Protein AF-A0A7C6E9I4-F1 (afdb_monomer_lite)

Secondary structure (DSSP, 8-state):
-PPPP--TT-EEEE-TTT--HHHHHHT-SS-S-EEE--HHHHHHTT-EEEE--SS-TTEEEEESPPPTTT-HHHHHHHHHHHHHH-EEETT---

Foldseek 3Di:
DDDPDDPLQAAKDFDVVQDDQLRVQVVDPDDPFDWDADQVLLVVLVWHWAADDPVCNGIIHIHPQDDCVRPVVSNVVSVVSRVVRIDTDPDSHD

Radius of gyration: 14.05 Å; chains: 1; bounding box: 34×38×31 Å

Structure (mmCIF, N/CA/C/O backbone):
data_AF-A0A7C6E9I4-F1
#
_entry.id   AF-A0A7C6E9I4-F1
#
loop_
_atom_site.group_PDB
_atom_site.id
_atom_site.type_symbol
_atom_site.label_atom_id
_atom_site.label_alt_id
_atom_site.label_comp_id
_atom_site.label_asym_id
_atom_site.label_entity_id
_atom_site.label_seq_id
_atom_site.pdbx_PDB_ins_code
_atom_site.Cartn_x
_atom_site.Cartn_y
_atom_site.Cartn_z
_atom_site.occupancy
_atom_site.B_iso_or_equiv
_atom_site.auth_seq_id
_atom_site.auth_comp_id
_atom_site.auth_asym_id
_atom_site.auth_atom_id
_atom_site.pdbx_PDB_model_num
ATOM 1 N N . MET A 1 1 ? 6.040 27.642 -4.572 1.00 42.81 1 MET A N 1
ATOM 2 C CA . MET A 1 1 ? 6.198 26.232 -4.993 1.00 42.81 1 MET A CA 1
ATOM 3 C C . MET A 1 1 ? 4.946 25.830 -5.760 1.00 42.81 1 MET A C 1
ATOM 5 O O . MET A 1 1 ? 3.860 26.065 -5.243 1.00 42.81 1 MET A O 1
ATOM 9 N N . ARG A 1 2 ? 5.060 25.311 -6.993 1.00 34.78 2 ARG A N 1
ATOM 10 C CA . ARG A 1 2 ? 3.911 24.714 -7.700 1.00 34.78 2 ARG A CA 1
ATOM 11 C C . ARG A 1 2 ? 3.491 23.472 -6.912 1.00 34.78 2 ARG A C 1
ATOM 13 O O . ARG A 1 2 ? 4.341 22.618 -6.674 1.00 34.78 2 ARG A O 1
ATOM 20 N N . ARG A 1 3 ? 2.225 23.387 -6.488 1.00 43.12 3 ARG A N 1
ATOM 21 C CA . ARG A 1 3 ? 1.679 22.108 -6.017 1.00 43.12 3 ARG A CA 1
ATOM 22 C C . ARG A 1 3 ? 1.790 21.123 -7.189 1.00 43.12 3 ARG A C 1
ATOM 24 O O . ARG A 1 3 ? 1.450 21.527 -8.305 1.00 43.12 3 ARG A O 1
ATOM 31 N N . PRO A 1 4 ? 2.308 19.902 -6.980 1.00 49.69 4 PRO A N 1
ATOM 32 C CA . PRO A 1 4 ? 2.232 18.860 -7.992 1.00 49.69 4 PRO A CA 1
ATOM 33 C C . PRO A 1 4 ? 0.784 18.735 -8.463 1.00 49.69 4 PRO A C 1
ATOM 35 O O . PRO A 1 4 ? -0.143 18.882 -7.662 1.00 49.69 4 PRO A O 1
ATOM 38 N N . GLN A 1 5 ? 0.597 18.533 -9.763 1.00 49.00 5 GLN A N 1
ATOM 39 C CA . GLN A 1 5 ? -0.707 18.175 -10.306 1.00 49.00 5 GLN A CA 1
ATOM 40 C C . GLN A 1 5 ? -1.186 16.920 -9.566 1.00 49.00 5 GLN A C 1
ATOM 42 O O . GLN A 1 5 ? -0.378 16.036 -9.288 1.00 49.00 5 GLN A O 1
ATOM 47 N N . LYS A 1 6 ? -2.451 16.913 -9.141 1.00 48.84 6 LYS A N 1
ATOM 48 C CA . LYS A 1 6 ? -3.026 15.840 -8.329 1.00 48.84 6 LYS A CA 1
ATOM 49 C C . LYS A 1 6 ? -2.994 14.555 -9.170 1.00 48.84 6 LYS A C 1
ATOM 51 O O . LYS A 1 6 ? -3.770 14.443 -10.112 1.00 48.84 6 LYS A O 1
ATOM 56 N N . ASP A 1 7 ? -2.055 13.655 -8.880 1.00 60.31 7 ASP A N 1
ATOM 57 C CA . ASP A 1 7 ? -2.136 12.264 -9.330 1.00 60.31 7 ASP A CA 1
ATOM 58 C C . ASP A 1 7 ? -3.286 11.652 -8.526 1.00 60.31 7 ASP A C 1
ATOM 60 O O . ASP A 1 7 ? -3.147 11.355 -7.337 1.00 60.31 7 ASP A O 1
ATOM 64 N N . ASP A 1 8 ? -4.455 11.540 -9.154 1.00 56.38 8 ASP A N 1
ATOM 65 C CA . ASP A 1 8 ? -5.649 10.906 -8.574 1.00 56.38 8 ASP A CA 1
ATOM 66 C C . ASP A 1 8 ? -5.526 9.365 -8.558 1.00 56.38 8 ASP A C 1
ATOM 68 O O . ASP A 1 8 ? -6.480 8.632 -8.287 1.00 56.38 8 ASP A O 1
ATOM 72 N N . ASP A 1 9 ? -4.325 8.864 -8.831 1.00 70.00 9 ASP A N 1
ATOM 73 C CA . ASP A 1 9 ? -4.014 7.464 -9.053 1.00 70.00 9 ASP A CA 1
ATOM 74 C C . ASP A 1 9 ? -4.003 6.678 -7.735 1.00 70.00 9 ASP A C 1
ATOM 76 O O . ASP A 1 9 ? -4.259 5.481 -7.737 1.00 70.00 9 ASP A O 1
ATOM 80 N N . GLY A 1 10 ? -3.791 7.338 -6.591 1.00 84.12 10 GLY A N 1
ATOM 81 C CA . GLY A 1 10 ? -3.744 6.712 -5.266 1.00 84.12 10 GLY A CA 1
ATOM 82 C C . GLY A 1 10 ? -2.322 6.392 -4.791 1.00 84.12 10 GLY A C 1
ATOM 83 O O . GLY A 1 10 ? -1.339 6.944 -5.277 1.00 84.12 10 GLY A O 1
ATOM 84 N N . LEU A 1 11 ? -2.189 5.519 -3.786 1.00 89.12 11 LEU A N 1
ATOM 85 C CA . LEU A 1 11 ? -0.883 5.182 -3.204 1.00 89.12 11 LEU A CA 1
ATOM 86 C C . LEU A 1 11 ? -0.204 4.057 -3.997 1.00 89.12 11 LEU A C 1
ATOM 88 O O . LEU A 1 11 ? -0.656 2.911 -3.946 1.00 89.12 11 LEU A O 1
ATOM 92 N N . SER A 1 12 ? 0.894 4.375 -4.685 1.00 90.69 12 SER A N 1
ATOM 93 C CA . SER A 1 12 ? 1.708 3.416 -5.442 1.00 90.69 12 SER A CA 1
ATOM 94 C C . SER A 1 12 ? 2.203 2.250 -4.591 1.00 90.69 12 SER A C 1
ATOM 96 O O . SER A 1 12 ? 2.781 2.423 -3.516 1.00 90.69 12 SER A O 1
ATOM 98 N N . VAL A 1 13 ? 2.027 1.042 -5.117 1.00 93.19 13 VAL A N 1
ATOM 99 C CA . VAL A 1 13 ? 2.462 -0.220 -4.522 1.00 93.19 13 VAL A CA 1
ATOM 100 C C . VAL A 1 13 ? 2.931 -1.192 -5.603 1.00 93.19 13 VAL A C 1
ATOM 102 O O . VAL A 1 13 ? 2.574 -1.085 -6.776 1.00 93.19 13 VAL A O 1
ATOM 105 N N . PHE A 1 14 ? 3.708 -2.194 -5.191 1.00 94.25 14 PHE A N 1
ATOM 106 C CA . PHE A 1 14 ? 4.135 -3.281 -6.067 1.00 94.25 14 PHE A CA 1
ATOM 107 C C . PHE A 1 14 ? 3.463 -4.593 -5.674 1.00 94.25 14 PHE A C 1
ATOM 109 O O . PHE A 1 14 ? 3.375 -4.956 -4.500 1.00 94.25 14 PHE A O 1
ATOM 116 N N . ARG A 1 15 ? 2.979 -5.326 -6.674 1.00 94.25 15 ARG A N 1
ATOM 117 C CA . ARG A 1 15 ? 2.312 -6.614 -6.494 1.00 94.25 15 ARG A CA 1
ATOM 118 C C . ARG A 1 15 ? 3.361 -7.710 -6.343 1.00 94.25 15 ARG A C 1
ATOM 120 O O . ARG A 1 15 ? 4.080 -8.014 -7.291 1.00 94.25 15 ARG A O 1
ATOM 127 N N . SER A 1 16 ? 3.372 -8.377 -5.191 1.00 92.31 16 SER A N 1
ATOM 128 C CA . SER A 1 16 ? 4.350 -9.429 -4.856 1.00 92.31 16 SER A CA 1
ATOM 129 C C . SER A 1 16 ? 4.370 -10.624 -5.819 1.00 92.31 16 SER A C 1
ATOM 131 O O . SER A 1 16 ? 5.373 -11.320 -5.913 1.00 92.31 16 SER A O 1
ATOM 133 N N . ARG A 1 17 ? 3.288 -10.854 -6.578 1.00 92.19 17 ARG A N 1
ATOM 134 C CA . ARG A 1 17 ? 3.249 -11.870 -7.646 1.00 92.19 17 ARG A CA 1
ATOM 135 C C . ARG A 1 17 ? 4.177 -11.542 -8.828 1.00 92.19 17 ARG A C 1
ATOM 137 O O . ARG A 1 17 ? 4.554 -12.457 -9.550 1.00 92.19 17 ARG A O 1
ATOM 144 N N . PHE A 1 18 ? 4.497 -10.266 -9.047 1.00 92.81 18 PHE A N 1
ATOM 145 C CA . PHE A 1 18 ? 5.213 -9.782 -10.234 1.00 92.81 18 PHE A CA 1
ATOM 146 C C . PHE A 1 18 ? 6.551 -9.109 -9.920 1.00 92.81 18 PHE A C 1
ATOM 148 O O . PHE A 1 18 ? 7.350 -8.930 -10.832 1.00 92.81 18 PHE A O 1
ATOM 155 N N . ALA A 1 19 ? 6.802 -8.726 -8.666 1.00 91.56 19 ALA A N 1
ATOM 156 C CA . ALA A 1 19 ? 8.056 -8.107 -8.255 1.00 91.56 19 ALA A CA 1
ATOM 157 C C . ALA A 1 19 ? 8.527 -8.662 -6.914 1.00 91.56 19 ALA A C 1
ATOM 159 O O . ALA A 1 19 ? 7.734 -8.817 -5.977 1.00 91.56 19 ALA A O 1
ATOM 160 N N . ARG A 1 20 ? 9.832 -8.918 -6.817 1.00 92.44 20 ARG A N 1
ATOM 161 C CA . ARG A 1 20 ? 10.477 -9.298 -5.562 1.00 92.44 20 ARG A CA 1
ATOM 162 C C . ARG A 1 20 ? 10.805 -8.055 -4.730 1.00 92.44 20 ARG A C 1
ATOM 164 O O . ARG A 1 20 ? 11.133 -7.011 -5.299 1.00 92.44 20 ARG A O 1
ATOM 171 N N . PRO A 1 21 ? 10.756 -8.137 -3.392 1.00 92.06 21 PRO A N 1
ATOM 172 C CA . PRO A 1 21 ? 11.070 -7.007 -2.521 1.00 92.06 21 PRO A CA 1
ATOM 173 C C . PRO A 1 21 ? 12.436 -6.347 -2.784 1.00 92.06 21 PRO A C 1
ATOM 175 O O . PRO A 1 21 ? 12.544 -5.126 -2.707 1.00 92.06 21 PRO A O 1
ATOM 178 N N . GLU A 1 22 ? 13.460 -7.125 -3.139 1.00 91.31 22 GLU A N 1
ATOM 179 C CA . GLU A 1 22 ? 14.808 -6.642 -3.472 1.00 91.31 22 GLU A CA 1
ATOM 180 C C . GLU A 1 22 ? 14.811 -5.799 -4.753 1.00 91.31 22 GLU A C 1
ATOM 182 O O . GLU A 1 22 ? 15.484 -4.772 -4.831 1.00 91.31 22 GLU A O 1
ATOM 187 N N . GLU A 1 23 ? 14.036 -6.217 -5.756 1.00 90.69 23 GLU A N 1
ATOM 188 C CA . GLU A 1 23 ? 13.888 -5.489 -7.020 1.00 90.69 23 GLU A CA 1
ATOM 189 C C . GLU A 1 23 ? 13.168 -4.167 -6.783 1.00 90.69 23 GLU A C 1
ATOM 191 O O . GLU A 1 23 ? 13.576 -3.139 -7.315 1.00 90.69 23 GLU A O 1
ATOM 196 N N . VAL A 1 24 ? 12.128 -4.183 -5.945 1.00 90.62 24 VAL A N 1
ATOM 197 C CA . VAL A 1 24 ? 11.405 -2.974 -5.541 1.00 90.62 24 VAL A CA 1
ATOM 198 C C . VAL A 1 24 ? 12.333 -2.019 -4.797 1.00 90.62 24 VAL A C 1
ATOM 200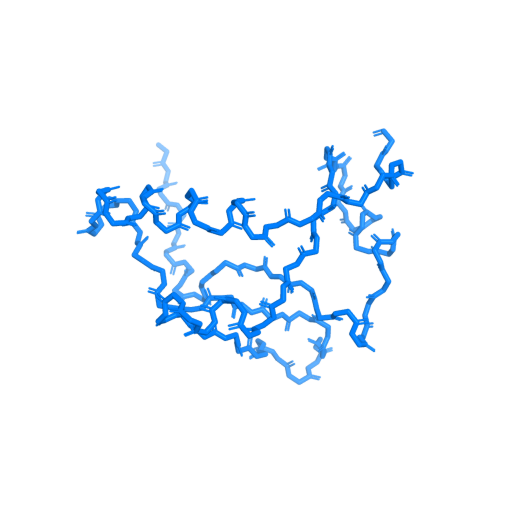 O O . VAL A 1 24 ? 12.389 -0.847 -5.157 1.00 90.62 24 VAL A O 1
ATOM 203 N N . ALA A 1 25 ? 13.099 -2.504 -3.816 1.00 91.12 25 ALA A N 1
ATOM 204 C CA . ALA A 1 25 ? 14.071 -1.689 -3.087 1.00 91.12 25 ALA A CA 1
ATOM 205 C C . ALA A 1 25 ? 15.095 -1.045 -4.035 1.00 91.12 25 ALA A C 1
ATOM 207 O O . ALA A 1 25 ? 15.380 0.147 -3.922 1.00 91.12 25 ALA A O 1
ATOM 208 N N . GLY A 1 26 ? 15.596 -1.814 -5.008 1.00 89.12 26 GLY A N 1
ATOM 209 C CA . GLY A 1 26 ? 16.570 -1.359 -6.000 1.00 89.12 26 GLY A CA 1
ATOM 210 C C . GLY A 1 26 ? 16.053 -0.307 -6.989 1.00 89.12 26 GLY A C 1
ATOM 211 O O . GLY A 1 26 ? 16.868 0.377 -7.606 1.00 89.12 26 GLY A O 1
ATOM 212 N N . ARG A 1 27 ? 14.730 -0.130 -7.136 1.00 87.62 27 ARG A N 1
ATOM 213 C CA . ARG A 1 27 ? 14.144 0.919 -7.997 1.00 87.62 27 ARG A CA 1
ATOM 214 C C . ARG A 1 27 ? 14.302 2.327 -7.417 1.00 87.62 27 ARG A C 1
ATOM 216 O O . ARG A 1 27 ? 14.208 3.298 -8.164 1.00 87.62 27 ARG A O 1
ATOM 223 N N . PHE A 1 28 ? 14.537 2.460 -6.112 1.00 86.50 28 PHE A N 1
ATOM 224 C CA . PHE A 1 28 ? 14.600 3.757 -5.440 1.00 86.50 28 PHE A CA 1
ATOM 225 C C . PHE A 1 28 ? 16.036 4.112 -5.059 1.00 86.50 28 PHE A C 1
ATOM 227 O O . PHE A 1 28 ? 16.712 3.360 -4.365 1.00 86.50 28 PHE A O 1
ATOM 234 N N . GLN A 1 29 ? 16.482 5.316 -5.440 1.00 85.06 29 GLN A N 1
ATOM 235 C CA . GLN A 1 29 ? 17.801 5.837 -5.044 1.00 85.06 29 GLN A CA 1
ATOM 236 C C . GLN A 1 29 ? 17.956 5.957 -3.520 1.00 85.06 29 GLN A C 1
ATOM 238 O O . GLN A 1 29 ? 19.066 5.887 -2.999 1.00 85.06 29 GLN A O 1
ATOM 243 N N . ARG A 1 30 ? 16.841 6.165 -2.809 1.00 85.62 30 ARG A N 1
ATOM 244 C CA . ARG A 1 30 ? 16.759 6.201 -1.348 1.00 85.62 30 ARG A CA 1
ATOM 245 C C . ARG A 1 30 ? 15.572 5.349 -0.909 1.00 85.62 30 ARG A C 1
ATOM 247 O O . ARG A 1 30 ? 14.432 5.794 -0.996 1.00 85.62 30 ARG A O 1
ATOM 254 N N . CYS A 1 31 ? 15.846 4.130 -0.455 1.00 87.88 31 CYS A N 1
ATOM 255 C CA . CYS A 1 31 ? 14.875 3.284 0.230 1.00 87.88 31 CYS A CA 1
ATOM 256 C C . CYS A 1 31 ? 15.273 3.175 1.704 1.00 87.88 31 CYS A C 1
ATOM 258 O O . CYS A 1 31 ? 16.413 2.845 2.001 1.00 87.88 31 CYS A O 1
ATOM 260 N N . HIS A 1 32 ? 14.340 3.408 2.625 1.00 87.44 32 HIS A N 1
ATOM 261 C CA . HIS A 1 32 ? 14.580 3.216 4.064 1.00 87.44 32 HIS A CA 1
ATOM 262 C C . HIS A 1 32 ? 13.963 1.920 4.609 1.00 87.44 32 HIS A C 1
ATOM 264 O O . HIS A 1 32 ? 14.265 1.502 5.722 1.00 87.44 32 HIS A O 1
ATOM 270 N N . GLY A 1 33 ? 13.116 1.263 3.820 1.00 89.75 33 GLY A N 1
ATOM 271 C CA . GLY A 1 33 ? 12.495 -0.005 4.161 1.00 89.75 33 GLY A CA 1
ATOM 272 C C . GLY A 1 33 ? 11.475 -0.416 3.109 1.00 89.75 33 GLY A C 1
ATOM 273 O O . GLY A 1 33 ? 10.932 0.424 2.392 1.00 89.75 33 GLY A O 1
ATOM 274 N N . VAL A 1 34 ? 11.208 -1.718 3.038 1.00 92.38 34 VAL A N 1
ATOM 275 C CA . VAL A 1 34 ? 10.123 -2.272 2.225 1.00 92.38 34 VAL A CA 1
ATOM 276 C C . VAL A 1 34 ? 9.130 -2.926 3.166 1.00 92.38 34 VAL A C 1
ATOM 278 O O . VAL A 1 34 ? 9.506 -3.747 4.002 1.00 92.38 34 VAL A O 1
ATOM 281 N N . CYS A 1 35 ? 7.862 -2.571 3.019 1.00 93.69 35 CYS A N 1
ATOM 282 C CA . CYS A 1 35 ? 6.778 -3.168 3.779 1.00 93.69 35 CYS A CA 1
ATOM 283 C C . CYS A 1 35 ? 5.890 -4.002 2.863 1.00 93.69 35 CYS A C 1
ATOM 285 O O . CYS A 1 35 ? 5.579 -3.605 1.742 1.00 93.69 35 CYS A O 1
ATOM 287 N N . GLU A 1 36 ? 5.444 -5.144 3.370 1.00 94.56 36 GLU A N 1
ATOM 288 C CA . GLU A 1 36 ? 4.427 -5.964 2.731 1.00 94.56 36 GLU A CA 1
ATOM 289 C C . GLU A 1 36 ? 3.054 -5.668 3.337 1.00 94.56 36 GLU A C 1
ATOM 291 O O . GLU A 1 36 ? 2.898 -5.608 4.558 1.00 94.56 36 GLU A O 1
ATOM 296 N N . LEU A 1 37 ? 2.048 -5.535 2.475 1.00 94.94 37 LEU A N 1
ATOM 297 C CA . LEU A 1 37 ? 0.646 -5.386 2.851 1.00 94.94 37 LEU A CA 1
ATOM 298 C C . LEU A 1 37 ? -0.188 -6.489 2.203 1.00 94.94 37 LEU A C 1
ATOM 300 O O . LEU A 1 37 ? -0.037 -6.799 1.020 1.00 94.94 37 LEU A O 1
ATOM 304 N N . LYS A 1 38 ? -1.125 -7.062 2.964 1.00 95.19 38 LYS A N 1
ATOM 305 C CA . LYS A 1 38 ? -2.097 -8.018 2.421 1.00 95.19 38 LYS A CA 1
ATOM 306 C C . LYS A 1 38 ? -3.254 -7.268 1.765 1.00 95.19 38 LYS A C 1
ATOM 308 O O . LYS A 1 38 ? -3.936 -6.489 2.425 1.00 95.19 38 LYS A O 1
ATOM 313 N N . VAL A 1 39 ? -3.556 -7.591 0.505 1.00 94.38 39 VAL A N 1
ATOM 314 C CA . VAL A 1 39 ? -4.703 -7.017 -0.235 1.00 94.38 39 VAL A CA 1
ATOM 315 C C . VAL A 1 39 ? -6.023 -7.204 0.519 1.00 94.38 39 VAL A C 1
ATOM 317 O O . VAL A 1 39 ? -6.864 -6.311 0.534 1.00 94.38 39 VAL A O 1
ATOM 320 N N . SER A 1 40 ? -6.201 -8.335 1.206 1.00 95.12 40 SER A N 1
ATOM 321 C CA . SER A 1 40 ? -7.391 -8.573 2.029 1.00 95.12 40 SER A CA 1
ATOM 322 C C . SER A 1 40 ? -7.505 -7.622 3.225 1.00 95.12 40 SER A C 1
ATOM 324 O O . SER A 1 40 ? -8.620 -7.273 3.594 1.00 95.12 40 SER A O 1
ATOM 326 N N . ALA A 1 41 ? -6.391 -7.185 3.821 1.00 95.12 41 ALA A N 1
ATOM 327 C CA . ALA A 1 41 ? -6.400 -6.196 4.898 1.00 95.12 41 ALA A CA 1
ATOM 328 C C . ALA A 1 41 ? -6.737 -4.799 4.362 1.00 95.12 41 ALA A C 1
ATOM 330 O O . ALA A 1 41 ? -7.579 -4.122 4.939 1.00 95.12 41 ALA A O 1
ATOM 331 N N . ILE A 1 42 ? -6.172 -4.423 3.208 1.00 95.62 42 ILE A N 1
ATOM 332 C CA . ILE A 1 42 ? -6.496 -3.165 2.513 1.00 95.62 42 ILE A CA 1
ATOM 333 C C . ILE A 1 42 ? -8.004 -3.086 2.231 1.00 95.62 42 ILE A C 1
ATOM 335 O O . ILE A 1 42 ? -8.655 -2.110 2.592 1.00 95.62 42 ILE A O 1
ATOM 339 N N . ARG A 1 43 ? -8.591 -4.157 1.684 1.00 95.88 43 ARG A N 1
ATOM 340 C CA . ARG A 1 43 ? -10.030 -4.212 1.373 1.00 95.88 43 ARG A CA 1
ATOM 341 C C . ARG A 1 43 ? -10.943 -4.162 2.595 1.00 95.88 43 ARG A C 1
ATOM 343 O O . ARG A 1 43 ? -12.049 -3.642 2.501 1.00 95.88 43 ARG A O 1
ATOM 350 N N . LYS A 1 44 ? -10.492 -4.649 3.755 1.00 96.50 44 LYS A N 1
ATOM 351 C CA . LYS A 1 44 ? -11.239 -4.509 5.019 1.00 96.50 44 LYS A CA 1
ATOM 352 C C . LYS A 1 44 ? -11.330 -3.059 5.501 1.00 96.50 44 LYS A C 1
ATOM 354 O O . LYS A 1 44 ? -12.238 -2.752 6.261 1.00 96.50 44 LYS A O 1
ATOM 359 N N . LEU A 1 45 ? -10.425 -2.187 5.053 1.00 94.62 45 LEU A N 1
ATOM 360 C CA . LEU A 1 45 ? -10.454 -0.752 5.345 1.00 94.62 45 LEU A CA 1
ATOM 361 C C . LEU A 1 45 ? -11.360 0.037 4.383 1.00 94.62 45 LEU A C 1
ATOM 363 O O . LEU A 1 45 ? -11.397 1.258 4.458 1.00 94.62 45 LEU A O 1
ATOM 367 N N . GLY A 1 46 ? -12.072 -0.633 3.467 1.00 95.00 46 GLY A N 1
ATOM 368 C CA . GLY A 1 46 ? -12.885 0.030 2.440 1.00 95.00 46 GLY A CA 1
ATOM 369 C C . GLY A 1 46 ? -12.075 0.596 1.268 1.00 95.00 46 GLY A C 1
ATOM 370 O O . GLY A 1 46 ? -12.628 1.302 0.430 1.00 95.00 46 GLY A O 1
ATOM 371 N N . LEU A 1 47 ? -10.782 0.275 1.197 1.00 94.69 47 LEU A N 1
ATOM 372 C CA . LEU A 1 47 ? -9.885 0.645 0.103 1.00 94.69 47 LEU A CA 1
ATOM 373 C C . LEU A 1 47 ? -9.849 -0.459 -0.964 1.00 94.69 47 LEU A C 1
ATOM 375 O O . LEU A 1 47 ? -10.233 -1.601 -0.708 1.00 94.69 47 LEU A O 1
ATOM 379 N N . ASP A 1 48 ? -9.322 -0.163 -2.149 1.00 94.25 48 ASP A N 1
ATOM 380 C CA . ASP A 1 48 ? -9.099 -1.179 -3.187 1.00 94.25 48 ASP A CA 1
ATOM 381 C C . ASP A 1 48 ? -7.708 -1.054 -3.812 1.00 94.25 48 ASP A C 1
ATOM 383 O O . ASP A 1 48 ? -7.043 -0.035 -3.661 1.00 94.25 48 ASP A O 1
ATOM 387 N N . VAL A 1 49 ? -7.251 -2.106 -4.492 1.00 93.00 49 VAL A N 1
ATOM 388 C CA . VAL A 1 49 ? -5.953 -2.139 -5.175 1.00 93.00 49 VAL A CA 1
ATOM 389 C C . VAL A 1 49 ? -6.180 -2.356 -6.661 1.00 93.00 49 VAL A C 1
ATOM 391 O O . VAL A 1 49 ? -6.658 -3.421 -7.063 1.00 93.00 49 VAL A O 1
ATOM 394 N N . ARG A 1 50 ? -5.802 -1.373 -7.479 1.00 91.81 50 ARG A N 1
ATOM 395 C CA . ARG A 1 50 ? -5.993 -1.403 -8.933 1.00 91.81 50 ARG A CA 1
ATOM 396 C C . ARG A 1 50 ? -4.649 -1.455 -9.659 1.00 91.81 50 ARG A C 1
ATOM 398 O O . ARG A 1 50 ? -3.745 -0.709 -9.294 1.00 91.81 50 ARG A O 1
ATOM 405 N N . PRO A 1 51 ? -4.475 -2.331 -10.662 1.00 89.94 51 PRO A N 1
ATOM 406 C CA . PRO A 1 51 ? -3.324 -2.242 -11.552 1.00 89.94 51 PRO A CA 1
ATOM 407 C C . PRO A 1 51 ? -3.390 -0.922 -12.329 1.00 89.94 51 PRO A C 1
ATOM 409 O O . PRO A 1 51 ? -4.473 -0.475 -12.699 1.00 89.94 51 PRO A O 1
ATOM 412 N N . THR A 1 52 ? -2.237 -0.298 -12.545 1.00 84.38 52 THR A N 1
ATOM 413 C CA . THR A 1 52 ? -2.159 1.032 -13.186 1.00 84.38 52 THR A CA 1
ATOM 414 C C . THR A 1 52 ? -1.977 0.967 -14.694 1.00 84.38 52 THR A C 1
ATOM 416 O O . THR A 1 52 ? -2.435 1.853 -15.404 1.00 84.38 52 THR A O 1
ATOM 419 N N . SER A 1 53 ? -1.324 -0.077 -15.199 1.00 75.31 53 SER A N 1
ATOM 420 C CA . SER A 1 53 ? -1.114 -0.274 -16.628 1.00 75.31 53 SER A CA 1
ATOM 421 C C . SER A 1 53 ? -0.914 -1.751 -16.941 1.00 75.31 53 SER A C 1
ATOM 423 O O . SER A 1 53 ? -0.391 -2.509 -16.123 1.00 75.31 53 SER A O 1
ATOM 425 N N . GLU A 1 54 ? -1.277 -2.150 -18.157 1.00 70.69 54 GLU A N 1
ATOM 426 C CA . GLU A 1 54 ? -0.905 -3.455 -18.708 1.00 70.69 54 GLU A CA 1
ATOM 427 C C . GLU A 1 54 ? 0.607 -3.557 -18.973 1.00 70.69 54 GLU A C 1
ATOM 429 O O . GLU A 1 54 ? 1.162 -4.654 -18.955 1.00 70.69 54 GLU A O 1
ATOM 434 N N . THR A 1 55 ? 1.293 -2.422 -19.169 1.00 76.75 55 THR A N 1
ATOM 435 C CA . THR A 1 55 ? 2.731 -2.372 -19.485 1.00 76.75 55 THR A CA 1
ATOM 436 C C . THR A 1 55 ? 3.651 -2.526 -18.271 1.00 76.75 55 THR A C 1
ATOM 438 O O . THR A 1 55 ? 4.785 -2.965 -18.441 1.00 76.75 55 THR A O 1
ATOM 441 N N . ASP A 1 56 ? 3.180 -2.228 -17.054 1.00 83.44 56 ASP A N 1
ATOM 442 C CA . ASP A 1 56 ? 3.863 -2.598 -15.804 1.00 83.44 56 ASP A CA 1
ATOM 443 C C . ASP A 1 56 ? 2.898 -3.403 -14.913 1.00 83.44 56 ASP A C 1
ATOM 445 O O . ASP A 1 56 ? 2.246 -2.844 -14.026 1.00 83.44 56 ASP A O 1
ATOM 449 N N . PRO A 1 57 ? 2.798 -4.732 -15.115 1.00 86.88 57 PRO A N 1
ATOM 450 C CA . PRO A 1 57 ? 1.885 -5.580 -14.349 1.00 86.88 57 PRO A CA 1
ATOM 451 C C . PRO A 1 57 ? 2.243 -5.667 -12.856 1.00 86.88 57 PRO A C 1
ATOM 453 O O . PRO A 1 57 ? 1.423 -6.149 -12.057 1.00 86.88 57 PRO A O 1
ATOM 456 N N . ALA A 1 58 ? 3.449 -5.224 -12.473 1.00 92.12 58 ALA A N 1
ATOM 457 C CA . ALA A 1 58 ? 3.886 -5.165 -11.089 1.00 92.12 58 ALA A CA 1
ATOM 458 C C . ALA A 1 58 ? 3.385 -3.914 -10.368 1.00 92.12 58 ALA A C 1
ATOM 460 O O . ALA A 1 58 ? 3.130 -4.002 -9.165 1.00 92.12 58 ALA A O 1
ATOM 461 N N . HIS A 1 59 ? 3.211 -2.790 -11.064 1.00 92.50 59 HIS A N 1
ATOM 462 C CA . HIS A 1 59 ? 2.747 -1.552 -10.449 1.00 92.50 59 HIS A CA 1
ATOM 463 C C . HIS A 1 59 ? 1.222 -1.529 -10.281 1.00 92.50 59 HIS A C 1
ATOM 465 O O . HIS A 1 59 ? 0.431 -1.793 -11.194 1.00 92.50 59 HIS A O 1
ATOM 471 N N . ALA A 1 60 ? 0.792 -1.179 -9.079 1.00 92.75 60 ALA A N 1
ATOM 472 C CA . ALA A 1 60 ? -0.599 -0.984 -8.727 1.00 92.75 60 ALA A CA 1
ATOM 473 C C . ALA A 1 60 ? -0.724 0.202 -7.777 1.00 92.75 60 ALA A C 1
ATOM 475 O O . ALA A 1 60 ? 0.263 0.719 -7.263 1.00 92.75 60 ALA A O 1
ATOM 476 N N . VAL A 1 61 ? -1.954 0.609 -7.527 1.00 93.31 61 VAL A N 1
ATOM 477 C CA . VAL A 1 61 ? -2.279 1.724 -6.649 1.00 93.31 61 VAL A CA 1
ATOM 478 C C . VAL A 1 61 ? -3.358 1.318 -5.665 1.00 93.31 61 VAL A C 1
ATOM 480 O O . VAL A 1 61 ? -4.302 0.607 -6.020 1.00 93.31 61 VAL A O 1
ATOM 483 N N . ILE A 1 62 ? -3.210 1.757 -4.418 1.00 93.62 62 ILE A N 1
ATOM 484 C CA . ILE A 1 62 ? -4.283 1.706 -3.429 1.00 93.62 62 ILE A CA 1
ATOM 485 C C . ILE A 1 62 ? -5.167 2.937 -3.639 1.00 93.62 62 ILE A C 1
ATOM 487 O O . ILE A 1 62 ? -4.704 4.065 -3.477 1.00 93.62 62 ILE A O 1
ATOM 491 N N . VAL A 1 63 ? -6.435 2.712 -3.969 1.00 92.44 63 VAL A N 1
ATOM 492 C CA . VAL A 1 63 ? -7.436 3.752 -4.247 1.00 92.44 63 VAL A CA 1
ATOM 493 C C . VAL A 1 63 ? -8.477 3.846 -3.131 1.00 92.44 63 VAL A C 1
ATOM 495 O O . VAL A 1 63 ? -8.644 2.915 -2.338 1.00 92.44 63 VAL A O 1
ATOM 498 N N . GLY A 1 64 ? -9.201 4.969 -3.092 1.00 90.19 64 GLY A N 1
ATOM 499 C CA . GLY A 1 64 ? -10.187 5.270 -2.046 1.00 90.19 64 GLY A CA 1
ATOM 500 C C . GLY A 1 64 ? -9.585 5.919 -0.796 1.00 90.19 64 GLY A C 1
ATOM 501 O O . GLY A 1 64 ? -10.284 6.094 0.197 1.00 90.19 64 GLY A O 1
ATOM 502 N N . LEU A 1 65 ? -8.296 6.272 -0.838 1.00 89.75 65 LEU A N 1
ATOM 503 C CA . LEU A 1 65 ? -7.636 7.044 0.209 1.00 89.75 65 LEU A CA 1
ATOM 504 C C . LEU A 1 65 ? -8.022 8.524 0.080 1.00 89.75 65 LEU A C 1
ATOM 506 O O . LEU A 1 65 ? -7.830 9.087 -0.999 1.00 89.75 65 LEU A 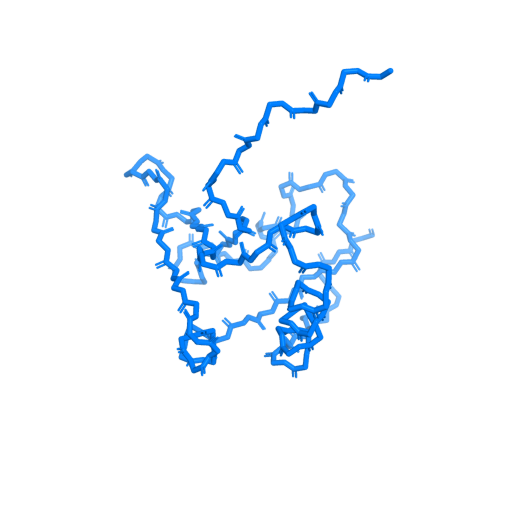O 1
ATOM 510 N N . PRO A 1 66 ? -8.516 9.174 1.147 1.00 88.50 66 PRO A N 1
ATOM 511 C CA . PRO A 1 66 ? -8.670 10.617 1.145 1.00 88.50 66 PRO A CA 1
ATOM 512 C C . PRO A 1 66 ? -7.290 11.274 1.175 1.00 88.50 66 PRO A C 1
ATOM 514 O O . PRO A 1 66 ? -6.373 10.830 1.875 1.00 88.50 66 PRO A O 1
ATOM 517 N N . THR A 1 67 ? -7.147 12.369 0.444 1.00 84.94 67 THR A N 1
ATOM 518 C CA . THR A 1 67 ? -6.005 13.264 0.613 1.00 84.94 67 THR A CA 1
ATOM 519 C C . THR A 1 67 ? -6.130 14.035 1.926 1.00 84.94 67 THR A C 1
ATOM 521 O O . THR A 1 67 ? -7.222 14.212 2.474 1.00 84.94 67 THR A O 1
ATOM 524 N N . TYR A 1 68 ? -5.000 14.530 2.435 1.00 82.75 68 TYR A N 1
ATOM 525 C CA . TYR A 1 68 ? -5.000 15.351 3.645 1.00 82.75 68 TYR A CA 1
ATOM 526 C C . TYR A 1 68 ? -5.883 16.601 3.491 1.00 82.75 68 TYR A C 1
ATOM 528 O O . TYR A 1 68 ? -6.573 16.968 4.433 1.00 82.75 68 TYR A O 1
ATOM 536 N N . ASP A 1 69 ? -5.914 17.212 2.302 1.00 87.44 69 ASP A N 1
ATOM 537 C CA . ASP A 1 69 ? -6.738 18.395 2.020 1.00 87.44 69 ASP A CA 1
ATOM 538 C C . ASP A 1 69 ? -8.250 18.071 1.970 1.00 87.44 69 ASP A C 1
ATOM 540 O O . ASP A 1 69 ? -9.068 18.946 2.245 1.00 87.44 69 ASP A O 1
ATOM 544 N N . GLU A 1 70 ? -8.639 16.831 1.644 1.00 88.38 70 GLU A N 1
ATOM 545 C CA . GLU A 1 70 ? -10.047 16.398 1.593 1.00 88.38 70 GLU A CA 1
ATOM 546 C C . GLU A 1 70 ? -10.600 16.054 2.979 1.00 88.38 70 GLU A C 1
ATOM 548 O O . GLU A 1 70 ? -11.701 16.475 3.334 1.00 88.38 70 GLU A O 1
ATOM 553 N N . ASN A 1 71 ? -9.856 15.268 3.762 1.00 91.88 71 ASN A N 1
ATOM 554 C CA . ASN A 1 71 ? -10.235 14.902 5.126 1.00 91.88 71 ASN A CA 1
ATOM 555 C C . ASN A 1 71 ? -8.990 14.505 5.945 1.00 91.88 71 ASN A C 1
ATOM 557 O O . ASN A 1 71 ? -8.612 13.329 5.952 1.00 91.88 71 ASN A O 1
ATOM 561 N N . PRO A 1 72 ? -8.374 15.449 6.684 1.00 92.38 72 PRO A N 1
ATOM 562 C CA . PRO A 1 72 ? -7.155 15.195 7.453 1.00 92.38 72 PRO A CA 1
ATOM 563 C C . PRO A 1 72 ? -7.293 14.052 8.465 1.00 92.38 72 PRO A C 1
ATOM 565 O O . PRO A 1 72 ? -6.367 13.264 8.657 1.00 92.38 72 PRO A O 1
ATOM 568 N N . SER A 1 73 ? -8.454 13.966 9.125 1.00 95.31 73 SER A N 1
ATOM 569 C CA . SER A 1 73 ? -8.699 12.997 10.195 1.00 95.31 73 SER A CA 1
ATOM 570 C C . SER A 1 73 ? -8.795 11.578 9.644 1.00 95.31 73 SER A C 1
ATOM 572 O O . SER A 1 73 ? -8.120 10.676 10.146 1.00 95.31 73 SER A O 1
ATOM 574 N N . GLU A 1 74 ? -9.570 11.385 8.576 1.00 94.00 74 GLU A N 1
ATOM 575 C CA . GLU A 1 74 ? -9.706 10.071 7.948 1.00 94.00 74 GLU A CA 1
ATOM 576 C C . GLU A 1 74 ? -8.413 9.659 7.229 1.00 94.00 74 GLU A C 1
ATOM 578 O O . GLU A 1 74 ? -8.005 8.503 7.334 1.00 94.00 74 GLU A O 1
ATOM 583 N N . ALA A 1 75 ? -7.708 10.600 6.585 1.00 91.88 75 ALA A N 1
ATOM 584 C CA . ALA A 1 75 ? -6.410 10.340 5.958 1.00 91.88 75 ALA A CA 1
ATOM 585 C C . ALA A 1 75 ? -5.380 9.826 6.976 1.00 91.88 75 ALA A C 1
ATOM 587 O O . ALA A 1 75 ? -4.727 8.806 6.745 1.00 91.88 75 ALA A O 1
ATOM 588 N N . LEU A 1 76 ? -5.275 10.482 8.137 1.00 93.81 76 LEU A N 1
ATOM 589 C CA . LEU A 1 76 ? -4.370 10.056 9.204 1.00 93.81 76 LEU A CA 1
ATOM 590 C C . LEU A 1 76 ? -4.775 8.697 9.789 1.00 93.81 76 LEU A C 1
ATOM 592 O O . LEU A 1 76 ? -3.924 7.830 9.990 1.00 93.81 76 LEU A O 1
ATOM 596 N N . LYS A 1 77 ? -6.070 8.488 10.040 1.00 95.38 77 LYS A N 1
ATOM 597 C CA . LYS A 1 77 ? -6.601 7.222 10.559 1.00 95.38 77 LYS A CA 1
ATOM 598 C C . LYS A 1 77 ? -6.290 6.055 9.619 1.00 95.38 77 LYS A C 1
ATOM 600 O O . LYS A 1 77 ? -5.769 5.039 10.074 1.00 95.38 77 LYS A O 1
ATOM 605 N N . LEU A 1 78 ? -6.548 6.201 8.320 1.00 94.75 78 LEU A N 1
ATOM 606 C CA . LEU A 1 78 ? -6.258 5.163 7.327 1.00 94.75 78 LEU A CA 1
ATOM 607 C C . LEU A 1 78 ? -4.754 4.921 7.168 1.00 94.75 78 LEU A C 1
ATOM 609 O O . LEU A 1 78 ? -4.346 3.768 7.046 1.00 94.75 78 LEU A O 1
ATOM 613 N N . ALA A 1 79 ? -3.921 5.963 7.242 1.00 92.31 79 ALA A N 1
ATOM 614 C CA . ALA A 1 79 ? -2.467 5.804 7.245 1.00 92.31 79 ALA A CA 1
ATOM 615 C C . ALA A 1 79 ? -1.985 4.963 8.441 1.00 92.31 79 ALA A C 1
ATOM 617 O O . ALA A 1 79 ? -1.164 4.059 8.275 1.00 92.31 79 ALA A O 1
ATOM 618 N N . VAL A 1 80 ? -2.536 5.208 9.635 1.00 94.50 80 VAL A N 1
ATOM 619 C CA . VAL A 1 80 ? -2.239 4.420 10.841 1.00 94.50 80 VAL A CA 1
ATOM 620 C C . VAL A 1 80 ? -2.704 2.971 10.685 1.00 94.50 80 VAL A C 1
ATOM 622 O O . VAL A 1 80 ? -1.951 2.052 11.002 1.00 94.50 80 VAL A O 1
ATOM 625 N N . GLU A 1 81 ? -3.915 2.739 10.180 1.00 95.88 81 GLU A N 1
ATOM 626 C CA . GLU A 1 81 ? -4.428 1.380 9.977 1.00 95.88 81 GLU A CA 1
ATOM 627 C C . GLU A 1 81 ? -3.632 0.607 8.917 1.00 95.88 81 GLU A C 1
ATOM 629 O O . GLU A 1 81 ? -3.308 -0.566 9.124 1.00 95.88 81 GLU A O 1
ATOM 634 N N . LEU A 1 82 ? -3.229 1.257 7.822 1.00 93.81 82 LEU A N 1
ATOM 635 C CA . LEU A 1 82 ? -2.317 0.664 6.844 1.00 93.81 82 LEU A CA 1
ATOM 636 C C . LEU A 1 82 ? -0.973 0.312 7.489 1.00 93.81 82 LEU A C 1
ATOM 638 O O . LE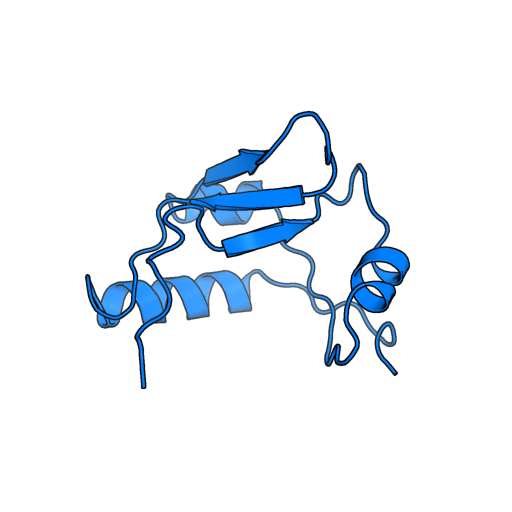U A 1 82 ? -0.509 -0.813 7.330 1.00 93.81 82 LEU A O 1
ATOM 642 N N . ALA A 1 83 ? -0.379 1.217 8.272 1.00 92.56 83 ALA A N 1
ATOM 643 C CA . ALA A 1 83 ? 0.890 0.967 8.954 1.00 92.56 83 ALA A CA 1
ATOM 644 C C . ALA A 1 83 ? 0.809 -0.204 9.949 1.00 92.56 83 ALA A C 1
ATOM 646 O O . ALA A 1 83 ? 1.711 -1.037 9.984 1.00 92.56 83 ALA A O 1
ATOM 647 N N . LYS A 1 84 ? -0.286 -0.330 10.710 1.00 94.38 84 LYS A N 1
ATOM 648 C CA . LYS A 1 84 ? -0.513 -1.464 11.628 1.00 94.38 84 LYS A CA 1
ATOM 649 C C . LYS A 1 84 ? -0.607 -2.808 10.906 1.00 94.38 84 LYS A C 1
ATOM 651 O O . LYS A 1 84 ? -0.220 -3.832 11.461 1.00 94.38 84 LYS A O 1
ATOM 656 N N . ASN A 1 85 ? -1.146 -2.811 9.688 1.00 93.25 85 ASN A N 1
ATOM 657 C CA . ASN A 1 85 ? -1.285 -4.014 8.865 1.00 93.25 85 ASN A CA 1
ATOM 658 C C . ASN A 1 85 ? -0.048 -4.289 7.994 1.00 93.25 85 ASN A C 1
A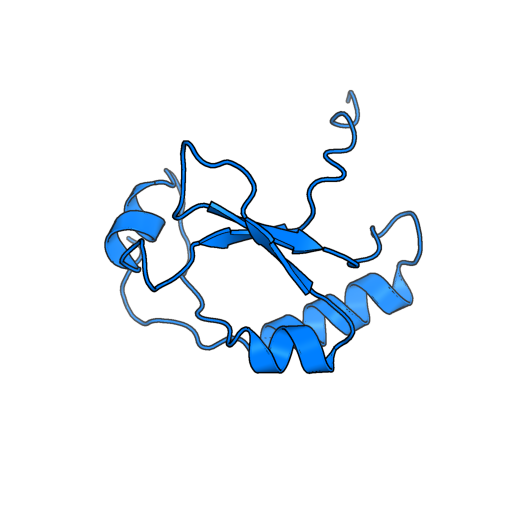TOM 660 O O . ASN A 1 85 ? 0.017 -5.334 7.338 1.00 93.25 85 ASN A O 1
ATOM 664 N N . ALA A 1 86 ? 0.917 -3.368 7.973 1.00 93.88 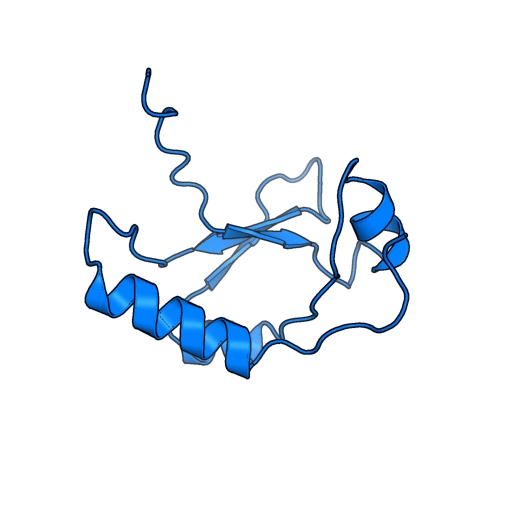86 ALA A N 1
ATOM 665 C CA . ALA A 1 86 ? 2.153 -3.495 7.227 1.00 93.88 86 ALA A CA 1
ATOM 666 C C . ALA A 1 86 ? 3.155 -4.377 7.978 1.00 93.88 86 ALA A C 1
ATOM 668 O O . ALA A 1 86 ? 3.394 -4.218 9.174 1.00 93.88 86 ALA A O 1
ATOM 669 N N . ARG A 1 87 ? 3.801 -5.288 7.250 1.00 94.50 87 ARG A N 1
ATOM 670 C CA . ARG A 1 87 ? 4.911 -6.092 7.760 1.00 94.50 87 ARG A CA 1
ATOM 671 C C . ARG A 1 87 ? 6.213 -5.592 7.157 1.00 94.50 87 ARG A C 1
ATOM 673 O O . ARG A 1 87 ? 6.436 -5.760 5.960 1.00 94.50 87 ARG A O 1
ATOM 680 N N . LEU A 1 88 ? 7.080 -5.012 7.983 1.00 92.81 88 LEU A N 1
ATOM 681 C CA . LEU A 1 88 ? 8.416 -4.609 7.550 1.00 92.81 88 LEU A CA 1
ATOM 682 C C . LEU A 1 88 ? 9.229 -5.845 7.138 1.00 92.81 88 LEU A C 1
ATOM 684 O O . LEU A 1 88 ? 9.320 -6.827 7.879 1.00 92.81 88 LEU A O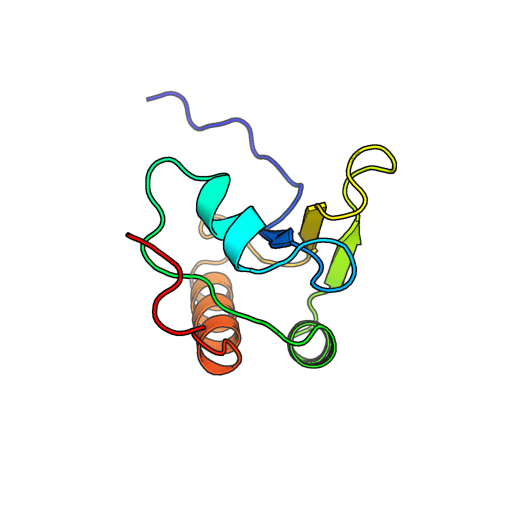 1
ATOM 688 N N . LEU A 1 89 ? 9.821 -5.789 5.951 1.00 91.12 89 LEU A N 1
ATOM 689 C CA . LEU A 1 89 ? 10.733 -6.802 5.443 1.00 91.12 89 LEU A CA 1
ATOM 690 C C . LEU A 1 89 ? 12.164 -6.406 5.833 1.00 91.12 89 LEU A C 1
ATOM 692 O O . LEU A 1 89 ? 12.628 -5.306 5.532 1.00 91.12 89 LEU A O 1
ATOM 696 N N . GLY A 1 90 ? 12.852 -7.279 6.569 1.00 82.81 90 GLY A N 1
ATOM 697 C CA . GLY A 1 90 ? 14.164 -6.971 7.142 1.00 82.81 90 GLY A CA 1
ATOM 698 C C . GLY A 1 90 ? 15.293 -6.896 6.105 1.00 82.81 90 GLY A C 1
ATOM 699 O O . GLY A 1 90 ? 15.324 -7.686 5.170 1.00 82.81 90 GLY A O 1
ATOM 700 N N . LYS A 1 91 ? 16.252 -5.982 6.328 1.00 71.88 91 LYS A N 1
ATOM 701 C CA . LYS A 1 91 ? 17.546 -5.851 5.613 1.00 71.88 91 LYS A CA 1
ATOM 702 C C . LYS A 1 91 ? 17.472 -5.858 4.072 1.00 71.88 91 LYS A C 1
ATOM 704 O O . LYS A 1 91 ? 18.315 -6.471 3.424 1.00 71.88 91 LYS A O 1
ATOM 709 N N . LEU A 1 92 ? 16.503 -5.156 3.484 1.00 77.38 92 LEU A N 1
ATOM 710 C CA . LEU A 1 92 ? 16.399 -5.018 2.020 1.00 77.38 92 LEU A CA 1
ATOM 711 C C . LEU A 1 92 ? 16.955 -3.703 1.465 1.00 77.38 92 LEU A C 1
ATOM 713 O O . LEU A 1 92 ? 17.298 -3.638 0.288 1.00 77.38 92 LEU A O 1
ATOM 717 N N . CYS A 1 93 ? 17.044 -2.665 2.295 1.00 71.69 93 CYS A N 1
ATOM 718 C CA . CYS A 1 93 ? 17.507 -1.346 1.873 1.00 71.69 93 CYS A CA 1
ATOM 719 C C . CYS A 1 93 ? 18.869 -1.031 2.511 1.00 71.69 93 CYS A C 1
ATOM 721 O O . CYS A 1 93 ? 19.128 -1.445 3.644 1.00 71.69 93 CYS A O 1
ATOM 723 N N . LYS A 1 94 ? 19.754 -0.405 1.724 1.00 60.62 94 LYS A N 1
ATOM 724 C CA . LYS A 1 94 ? 21.144 -0.083 2.082 1.00 60.62 94 LYS A CA 1
ATOM 725 C C . LYS A 1 94 ? 21.255 1.296 2.712 1.00 60.62 94 LYS A C 1
ATOM 727 O O . LYS A 1 94 ? 20.523 2.197 2.250 1.00 60.62 94 LYS A O 1
#

Sequence (94 aa):
MRRPQKDDDGLSVFRSRFARPEEVAGRFQRCHGVCELKVSAIRKLGLDVRPTSETDPAHAVIVGLPTYDENPSEALKLAVELAKNARLLGKLCK

pLDDT: mean 86.19, std 13.48, range [34.78, 96.5]